Protein AF-A0A523A713-F1 (afdb_monomer_lite)

Radius of gyration: 59.2 Å; chains: 1; bounding box: 109×43×165 Å

Structure (mmCIF, N/CA/C/O backbone):
data_AF-A0A523A713-F1
#
_entry.id   AF-A0A523A713-F1
#
loop_
_atom_site.group_PDB
_atom_site.id
_atom_site.type_symbol
_atom_site.label_atom_id
_atom_site.label_alt_id
_atom_site.label_comp_id
_atom_site.label_asym_id
_atom_site.label_entity_id
_atom_site.label_seq_id
_atom_site.pdbx_PDB_ins_code
_atom_site.Cartn_x
_atom_site.Cartn_y
_atom_site.Cartn_z
_atom_site.occupancy
_atom_site.B_iso_or_equiv
_atom_site.auth_seq_id
_atom_site.auth_comp_id
_atom_site.auth_asym_id
_atom_site.auth_atom_id
_atom_site.pdbx_PDB_model_num
ATOM 1 N N . MET A 1 1 ? 49.267 19.755 -72.902 1.00 45.25 1 MET A N 1
ATOM 2 C CA . MET A 1 1 ? 48.016 19.876 -73.678 1.00 45.25 1 MET A CA 1
ATOM 3 C C . MET A 1 1 ? 47.041 18.887 -73.071 1.00 45.25 1 MET A C 1
ATOM 5 O O . MET A 1 1 ? 47.394 17.721 -72.986 1.00 45.25 1 MET A O 1
ATOM 9 N N . ILE A 1 2 ? 45.912 19.351 -72.535 1.00 61.41 2 ILE A N 1
ATOM 10 C CA . ILE A 1 2 ? 44.876 18.468 -71.984 1.00 61.41 2 ILE A CA 1
ATOM 11 C C . ILE A 1 2 ? 43.998 18.078 -73.170 1.00 61.41 2 ILE A C 1
ATOM 13 O O . ILE A 1 2 ? 43.181 18.881 -73.615 1.00 61.41 2 ILE A O 1
ATOM 17 N N . THR A 1 3 ? 44.231 16.900 -73.739 1.00 65.25 3 THR A N 1
ATOM 18 C CA . THR A 1 3 ? 43.304 16.307 -74.702 1.00 65.25 3 THR A CA 1
ATOM 19 C C . THR A 1 3 ? 42.216 15.599 -73.910 1.00 65.25 3 THR A C 1
ATOM 21 O O . THR A 1 3 ? 42.480 14.758 -73.051 1.00 65.25 3 THR A O 1
ATOM 24 N N . ILE A 1 4 ? 40.975 16.023 -74.127 1.00 67.94 4 ILE A N 1
ATOM 25 C CA . ILE A 1 4 ? 39.804 15.360 -73.564 1.00 67.94 4 ILE A CA 1
ATOM 26 C C . ILE A 1 4 ? 39.557 14.143 -74.451 1.00 67.94 4 ILE A C 1
ATOM 28 O O . ILE A 1 4 ? 38.904 14.238 -75.486 1.00 67.94 4 ILE A O 1
ATOM 32 N N . ASP A 1 5 ? 40.151 13.022 -74.058 1.00 76.81 5 ASP A N 1
ATOM 33 C CA . ASP A 1 5 ? 40.032 11.748 -74.758 1.00 76.81 5 ASP A CA 1
ATOM 34 C C . ASP A 1 5 ? 38.950 10.862 -74.116 1.00 76.81 5 ASP A C 1
ATOM 36 O O . ASP A 1 5 ? 38.584 11.019 -72.947 1.00 76.81 5 ASP A O 1
ATOM 40 N N . MET A 1 6 ? 38.450 9.879 -74.873 1.00 79.88 6 MET A N 1
ATOM 41 C CA . MET A 1 6 ? 37.439 8.894 -74.438 1.00 79.88 6 MET A CA 1
ATOM 42 C C . MET A 1 6 ? 37.813 8.180 -73.120 1.00 79.88 6 MET A C 1
ATOM 44 O O . MET A 1 6 ? 36.951 7.779 -72.338 1.00 79.88 6 MET A O 1
ATOM 48 N N . THR A 1 7 ? 39.110 8.061 -72.838 1.00 83.88 7 THR A N 1
ATOM 49 C CA . THR A 1 7 ? 39.669 7.512 -71.595 1.00 83.88 7 THR A CA 1
ATOM 50 C C . THR A 1 7 ? 39.327 8.342 -70.356 1.00 83.88 7 THR A C 1
ATOM 52 O O . THR A 1 7 ? 39.137 7.767 -69.282 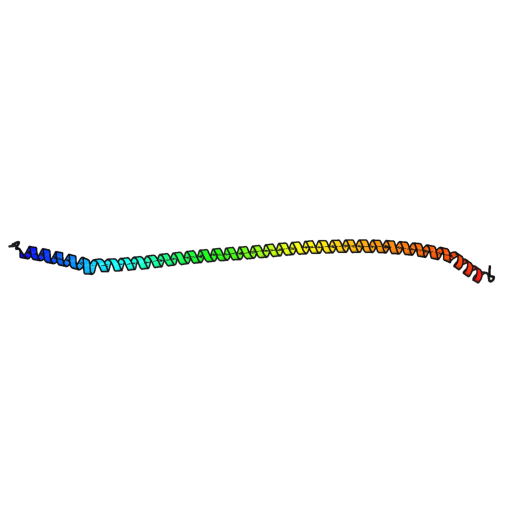1.00 83.88 7 THR A O 1
ATOM 55 N N . MET A 1 8 ? 39.193 9.666 -70.486 1.00 86.06 8 MET A N 1
ATOM 56 C CA . MET A 1 8 ? 38.772 10.541 -69.391 1.00 86.06 8 MET A CA 1
ATOM 57 C C . MET A 1 8 ? 37.295 10.309 -69.047 1.00 86.06 8 MET A C 1
ATOM 59 O O . MET A 1 8 ? 36.943 10.201 -67.872 1.00 86.06 8 MET A O 1
ATOM 63 N N . LEU A 1 9 ? 36.443 10.145 -70.066 1.00 87.06 9 LEU A N 1
ATOM 64 C CA . LEU A 1 9 ? 35.029 9.811 -69.881 1.00 87.06 9 LEU A CA 1
ATOM 65 C C . LEU A 1 9 ? 34.869 8.449 -69.181 1.00 87.06 9 LEU A C 1
ATOM 67 O O . LEU A 1 9 ? 34.089 8.321 -68.239 1.00 87.06 9 LEU A O 1
ATOM 71 N N . LEU A 1 10 ? 35.665 7.451 -69.584 1.00 89.38 10 LEU A N 1
ATOM 72 C CA . LEU A 1 10 ? 35.706 6.136 -68.934 1.00 89.38 10 LEU A CA 1
ATOM 73 C C . LEU A 1 10 ? 36.163 6.212 -67.469 1.00 89.38 10 LEU A C 1
ATOM 75 O O . LEU A 1 10 ? 35.589 5.525 -66.626 1.00 89.38 10 LEU A O 1
ATOM 79 N N . HIS A 1 11 ? 37.140 7.062 -67.139 1.00 90.25 11 HIS A N 1
ATOM 80 C CA . HIS A 1 11 ? 37.553 7.294 -65.748 1.00 90.25 11 HIS A CA 1
ATOM 81 C C . HIS A 1 11 ? 36.436 7.915 -64.902 1.00 90.25 11 HIS A C 1
ATOM 83 O O . HIS A 1 11 ? 36.207 7.478 -63.776 1.00 90.25 11 HIS A O 1
ATOM 89 N N . ILE A 1 12 ? 35.707 8.896 -65.444 1.00 92.44 12 ILE A N 1
ATOM 90 C CA . ILE A 1 12 ? 34.569 9.521 -64.753 1.00 92.44 12 ILE A CA 1
ATOM 91 C C . ILE A 1 12 ? 33.483 8.480 -64.466 1.00 92.44 12 ILE A C 1
ATOM 93 O O . ILE A 1 12 ? 32.990 8.402 -63.341 1.00 92.44 12 ILE A O 1
ATOM 97 N N . ILE A 1 13 ? 33.150 7.644 -65.454 1.00 94.81 13 ILE A N 1
ATOM 98 C CA . ILE A 1 13 ? 32.179 6.556 -65.285 1.00 94.81 13 ILE A CA 1
ATOM 99 C C . ILE A 1 13 ? 32.672 5.550 -64.238 1.00 94.81 13 ILE A C 1
ATOM 101 O O . ILE A 1 13 ? 31.885 5.128 -63.396 1.00 94.81 13 ILE A O 1
ATOM 105 N N . ASN A 1 14 ? 33.960 5.194 -64.241 1.00 93.62 14 ASN A N 1
ATOM 106 C CA . ASN A 1 14 ? 34.537 4.276 -63.259 1.00 93.62 14 ASN A CA 1
ATOM 107 C C . ASN A 1 14 ? 34.425 4.819 -61.824 1.00 93.62 14 ASN A C 1
ATOM 109 O O . ASN A 1 14 ? 33.967 4.100 -60.939 1.00 93.62 14 A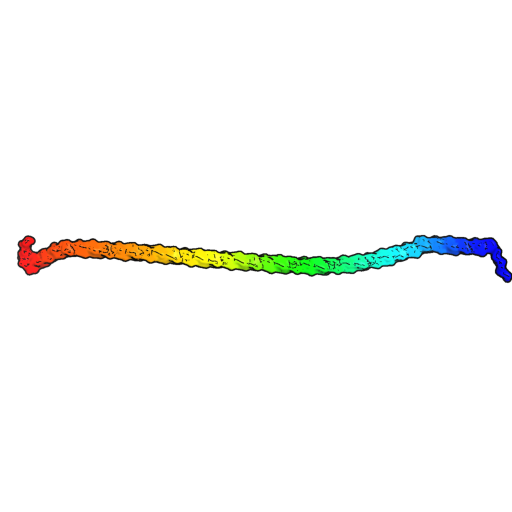SN A O 1
ATOM 113 N N . ILE A 1 15 ? 34.758 6.096 -61.606 1.00 94.50 15 ILE A N 1
ATOM 114 C CA . ILE A 1 15 ? 34.643 6.747 -60.292 1.00 94.50 15 ILE A CA 1
ATOM 115 C C . ILE A 1 15 ? 33.179 6.837 -59.852 1.00 94.50 15 ILE A C 1
ATOM 117 O O . ILE A 1 15 ? 32.877 6.553 -58.695 1.00 94.50 15 ILE A O 1
ATOM 121 N N . LEU A 1 16 ? 32.260 7.188 -60.758 1.00 95.50 16 LEU A N 1
ATOM 122 C CA . LEU A 1 16 ? 30.824 7.209 -60.460 1.00 95.50 16 LEU A CA 1
ATOM 123 C C . LEU A 1 16 ? 30.306 5.821 -60.079 1.00 95.50 16 LEU A C 1
ATOM 125 O O . LEU A 1 16 ? 29.595 5.678 -59.087 1.00 95.50 16 LEU A O 1
ATOM 129 N N . LEU A 1 17 ? 30.692 4.793 -60.833 1.00 95.75 17 LEU A N 1
ATOM 130 C CA . LEU A 1 17 ? 30.308 3.412 -60.568 1.00 95.75 17 LEU A CA 1
ATOM 131 C C . LEU A 1 17 ? 30.869 2.939 -59.220 1.00 95.75 17 LEU A C 1
ATOM 133 O O . LEU A 1 17 ? 30.131 2.369 -58.418 1.00 95.75 17 LEU A O 1
ATOM 137 N N . LEU A 1 18 ? 32.134 3.249 -5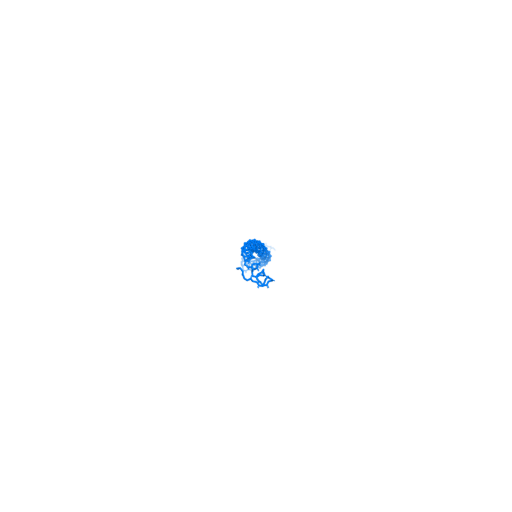8.919 1.00 94.31 18 LEU A N 1
ATOM 138 C CA . LEU A 1 18 ? 32.749 2.951 -57.627 1.00 94.31 18 LEU A CA 1
ATOM 139 C C . LEU A 1 18 ? 32.048 3.690 -56.478 1.00 94.31 18 LEU A C 1
ATOM 141 O O . LEU A 1 18 ? 31.781 3.084 -55.442 1.00 94.31 18 LEU A O 1
ATOM 145 N N . ALA A 1 19 ? 31.696 4.965 -56.662 1.00 93.81 19 ALA A N 1
ATOM 146 C CA . ALA A 1 19 ? 30.970 5.753 -55.669 1.00 93.81 19 ALA A CA 1
ATOM 147 C C . ALA A 1 19 ? 29.579 5.167 -55.380 1.00 93.81 19 ALA A C 1
ATOM 149 O O . ALA A 1 19 ? 29.176 5.080 -54.220 1.00 93.81 19 ALA A O 1
ATOM 150 N N . VAL A 1 20 ? 28.863 4.707 -56.412 1.00 94.88 20 VAL A N 1
ATOM 151 C CA . VAL A 1 20 ? 27.561 4.039 -56.256 1.00 94.88 20 VAL A CA 1
ATOM 152 C C . VAL A 1 20 ? 27.709 2.719 -55.502 1.00 94.88 20 VAL A C 1
ATOM 154 O O . VAL A 1 20 ? 26.965 2.480 -54.549 1.00 94.88 20 VAL A O 1
ATOM 157 N N . ILE A 1 21 ? 28.688 1.886 -55.871 1.00 94.62 21 ILE A N 1
ATOM 158 C CA . ILE A 1 21 ? 28.958 0.623 -55.170 1.00 94.62 21 ILE A CA 1
ATOM 159 C C . ILE A 1 21 ? 29.292 0.894 -53.703 1.00 94.62 21 ILE A C 1
ATOM 161 O O . ILE A 1 21 ? 28.709 0.274 -52.815 1.00 94.62 21 ILE A O 1
ATOM 165 N N . LEU A 1 22 ? 30.180 1.850 -53.426 1.00 92.38 22 LEU A N 1
ATOM 166 C CA . LEU A 1 22 ? 30.598 2.175 -52.066 1.00 92.38 22 LEU A CA 1
ATOM 167 C C . LEU A 1 22 ? 29.441 2.739 -51.228 1.00 92.38 22 LEU A C 1
ATOM 169 O O . LEU A 1 22 ? 29.320 2.416 -50.046 1.00 92.38 22 LEU A O 1
ATOM 173 N N . ASN A 1 23 ? 28.555 3.534 -51.834 1.00 93.06 23 ASN A N 1
ATOM 174 C CA . ASN A 1 23 ? 27.354 4.042 -51.173 1.00 93.06 23 ASN A CA 1
ATOM 175 C C . ASN A 1 23 ? 26.424 2.904 -50.714 1.00 93.06 23 ASN A C 1
ATOM 177 O O . ASN A 1 23 ? 25.921 2.915 -49.588 1.00 93.06 23 ASN A O 1
ATOM 181 N N . ILE A 1 24 ? 26.231 1.898 -51.571 1.00 92.56 24 ILE A N 1
ATOM 182 C CA . ILE A 1 24 ? 25.368 0.746 -51.284 1.00 92.56 24 ILE A CA 1
ATOM 183 C C . ILE A 1 24 ? 26.026 -0.202 -50.271 1.00 92.56 24 ILE A C 1
ATOM 185 O O . ILE A 1 24 ? 25.355 -0.657 -49.347 1.00 92.56 24 ILE A O 1
ATOM 189 N N . VAL A 1 25 ? 27.322 -0.487 -50.427 1.00 93.19 25 VAL A N 1
ATOM 190 C CA . VAL A 1 25 ? 28.036 -1.509 -49.641 1.00 93.19 25 VAL A CA 1
ATOM 191 C C . VAL A 1 25 ? 28.522 -0.991 -48.287 1.00 93.19 25 VAL A C 1
ATOM 193 O O . VAL A 1 25 ? 28.563 -1.765 -47.336 1.00 93.19 25 VAL A O 1
ATOM 196 N N . LEU A 1 26 ? 28.887 0.290 -48.167 1.00 91.44 26 LEU A N 1
ATOM 197 C CA . LEU A 1 26 ? 29.490 0.839 -46.945 1.00 91.44 26 LEU A CA 1
ATOM 198 C C . LEU A 1 26 ? 28.626 1.913 -46.284 1.00 91.44 26 LEU A C 1
ATOM 200 O O . LEU A 1 26 ? 28.264 1.776 -45.118 1.00 91.44 26 LEU A O 1
ATOM 204 N N . TYR A 1 27 ? 28.283 2.980 -47.009 1.00 92.31 27 TYR A N 1
ATOM 205 C CA . TYR A 1 27 ? 27.665 4.153 -46.379 1.00 92.31 27 TYR A CA 1
ATOM 206 C C . TYR A 1 27 ? 26.273 3.849 -45.824 1.00 92.31 27 TYR A C 1
ATOM 208 O O . TYR A 1 27 ? 26.002 4.143 -44.660 1.00 92.31 27 TYR A O 1
ATOM 216 N N . ARG A 1 28 ? 25.408 3.204 -46.617 1.00 91.69 28 ARG A N 1
ATOM 217 C CA . ARG A 1 28 ? 24.071 2.797 -46.162 1.00 91.69 28 ARG A CA 1
ATOM 218 C C . ARG A 1 28 ? 24.088 1.871 -44.938 1.00 91.69 28 ARG A C 1
ATOM 220 O O . ARG A 1 28 ? 23.419 2.207 -43.962 1.00 91.69 28 ARG A O 1
ATOM 227 N N . PRO A 1 29 ? 24.810 0.733 -44.931 1.00 92.06 29 PRO A N 1
ATOM 228 C CA . PRO A 1 29 ? 24.782 -0.159 -43.775 1.00 92.06 29 PRO A CA 1
ATOM 229 C C . PRO A 1 29 ? 25.402 0.470 -42.525 1.00 92.06 29 PRO A C 1
ATOM 231 O O . PRO A 1 29 ? 24.881 0.256 -41.434 1.00 92.06 29 PRO A O 1
ATOM 234 N N . ILE A 1 30 ? 26.455 1.285 -42.658 1.00 92.81 30 ILE A N 1
ATOM 235 C CA . ILE A 1 30 ? 27.064 1.966 -41.506 1.00 92.81 30 ILE A CA 1
ATOM 236 C C . ILE A 1 30 ? 26.080 2.954 -40.872 1.00 92.81 30 ILE A C 1
ATOM 238 O O . ILE A 1 30 ? 25.917 2.945 -39.651 1.00 92.81 30 ILE A O 1
ATOM 242 N N . LEU A 1 31 ? 25.396 3.770 -41.680 1.00 91.81 31 LEU A N 1
ATOM 243 C CA . LEU A 1 31 ? 24.389 4.709 -41.179 1.00 91.81 31 LEU A CA 1
ATOM 244 C C . LEU A 1 31 ? 23.232 3.976 -40.494 1.00 91.81 31 LEU A C 1
ATOM 246 O O . LEU A 1 31 ? 22.886 4.317 -39.368 1.00 91.81 31 LEU A O 1
ATOM 250 N N . ASN A 1 32 ? 22.729 2.898 -41.101 1.00 93.69 32 ASN A N 1
ATOM 251 C CA . ASN A 1 32 ? 21.671 2.086 -40.501 1.00 93.69 32 ASN A CA 1
ATOM 252 C C . ASN A 1 32 ? 22.079 1.511 -39.133 1.00 93.69 32 ASN A C 1
ATOM 254 O O . ASN A 1 32 ? 21.279 1.515 -38.203 1.00 93.69 32 ASN A O 1
ATOM 258 N N . ILE A 1 33 ? 23.320 1.036 -38.976 1.00 92.25 33 ILE A N 1
ATOM 259 C CA . ILE A 1 33 ? 23.814 0.516 -37.689 1.00 92.25 33 ILE A CA 1
ATOM 260 C C . ILE A 1 33 ? 23.924 1.637 -36.648 1.00 92.25 33 ILE A C 1
ATOM 262 O O . ILE A 1 33 ? 23.632 1.419 -35.469 1.00 92.25 33 ILE A O 1
ATOM 266 N N . LEU A 1 34 ? 24.352 2.835 -37.054 1.00 91.62 34 LEU A N 1
ATOM 267 C CA . LEU A 1 34 ? 24.415 3.992 -36.162 1.00 91.62 34 LEU A CA 1
ATOM 268 C C . LEU A 1 34 ? 23.019 4.418 -35.697 1.00 91.62 34 LEU A C 1
ATOM 270 O O . LEU A 1 34 ? 22.840 4.678 -34.506 1.00 91.62 34 LEU A O 1
ATOM 274 N N . ASP A 1 35 ? 22.037 4.420 -36.596 1.00 94.00 35 ASP A N 1
ATOM 275 C CA . ASP A 1 35 ? 20.649 4.742 -36.266 1.00 94.00 35 ASP A CA 1
ATOM 276 C C . ASP A 1 35 ? 20.028 3.677 -35.358 1.00 94.00 35 ASP A C 1
ATOM 278 O O . ASP A 1 35 ? 19.485 4.022 -34.311 1.00 94.00 35 ASP A O 1
ATOM 282 N N . GLN A 1 36 ? 20.230 2.388 -35.649 1.00 93.69 36 GLN A N 1
ATOM 283 C CA . GLN A 1 36 ? 19.800 1.294 -34.767 1.00 93.69 36 GLN A CA 1
ATOM 284 C C . GLN A 1 36 ? 20.410 1.404 -33.366 1.00 93.69 36 GLN A C 1
ATOM 286 O O . GLN A 1 36 ? 19.737 1.153 -32.366 1.00 93.69 36 GLN A O 1
ATOM 291 N N . ARG A 1 37 ? 21.689 1.790 -33.257 1.00 92.75 37 ARG A N 1
ATOM 292 C CA . ARG A 1 37 ? 22.334 2.012 -31.953 1.00 92.75 37 ARG A CA 1
ATOM 293 C C . ARG A 1 37 ? 21.708 3.188 -31.210 1.00 92.75 37 ARG A C 1
ATOM 295 O O . ARG A 1 37 ? 21.456 3.068 -30.013 1.00 92.75 37 ARG A O 1
ATOM 302 N N . ARG A 1 38 ? 21.450 4.303 -31.897 1.00 92.44 38 ARG A N 1
ATOM 303 C CA . ARG A 1 38 ? 20.793 5.481 -31.310 1.00 92.44 38 ARG A CA 1
ATOM 304 C C . ARG A 1 38 ? 19.380 5.153 -30.840 1.00 92.44 38 ARG A C 1
ATOM 306 O O . ARG A 1 38 ? 19.029 5.486 -29.712 1.00 92.44 38 ARG A O 1
ATOM 313 N N . GLU A 1 39 ? 18.607 4.455 -31.664 1.00 95.06 39 GLU A N 1
ATOM 314 C CA . GLU A 1 39 ? 17.250 4.022 -31.342 1.00 95.06 39 GLU A CA 1
ATOM 315 C C . GLU A 1 39 ? 17.238 3.059 -30.155 1.00 95.06 39 GLU A C 1
ATOM 317 O O . GLU A 1 39 ? 16.470 3.250 -29.214 1.00 95.06 39 GLU A O 1
ATOM 322 N N . LYS A 1 40 ? 18.147 2.077 -30.126 1.00 92.69 40 LYS A N 1
ATOM 323 C CA . LYS A 1 40 ? 18.273 1.151 -28.997 1.00 92.69 40 LYS A CA 1
ATOM 324 C C . LYS A 1 40 ? 18.593 1.886 -27.695 1.00 92.69 40 LYS A C 1
ATOM 326 O O . LYS A 1 40 ? 17.968 1.634 -26.677 1.00 92.69 40 LYS A O 1
ATOM 331 N N . ILE A 1 41 ? 19.524 2.837 -27.710 1.00 92.75 41 ILE A N 1
ATOM 332 C CA . ILE A 1 41 ? 19.842 3.624 -26.507 1.00 92.75 41 ILE A CA 1
ATOM 333 C C . ILE A 1 41 ? 18.647 4.491 -26.085 1.00 92.75 41 ILE A C 1
ATOM 335 O O . ILE A 1 41 ? 18.315 4.553 -24.904 1.00 92.75 41 ILE A O 1
ATOM 339 N N . SER A 1 42 ? 17.974 5.138 -27.039 1.00 94.19 42 SER A N 1
ATOM 340 C CA . SER A 1 42 ? 16.806 5.973 -26.752 1.00 94.19 42 SER A CA 1
ATOM 341 C C . SER A 1 42 ? 15.638 5.167 -26.180 1.00 94.19 42 SER A C 1
ATOM 343 O O . SER A 1 42 ? 15.000 5.627 -25.233 1.00 94.19 42 SER A O 1
ATOM 345 N N . THR A 1 43 ? 15.374 3.978 -26.723 1.00 94.88 43 THR A N 1
ATOM 346 C CA . THR A 1 43 ? 14.334 3.069 -26.226 1.00 94.88 43 THR A CA 1
ATOM 347 C C . THR A 1 43 ? 14.668 2.557 -24.834 1.00 94.88 43 THR A C 1
ATOM 349 O O . THR A 1 43 ? 13.831 2.697 -23.953 1.00 94.88 43 THR A O 1
ATOM 352 N N . LEU A 1 44 ? 15.904 2.109 -24.579 1.00 92.19 44 LEU A N 1
ATOM 353 C CA . LEU A 1 44 ? 16.332 1.725 -23.229 1.00 92.19 44 LEU A CA 1
ATOM 354 C C . LEU A 1 44 ? 16.145 2.860 -22.212 1.00 92.19 44 LEU A C 1
ATOM 356 O O . LEU A 1 44 ? 15.635 2.620 -21.122 1.00 92.19 44 LEU A O 1
ATOM 360 N N . ASN A 1 45 ? 16.516 4.095 -22.558 1.00 93.00 45 ASN A N 1
ATOM 361 C CA . ASN A 1 45 ? 16.329 5.238 -21.660 1.00 93.00 45 ASN A CA 1
ATOM 362 C C . ASN A 1 45 ? 14.844 5.516 -21.382 1.00 93.00 45 ASN A C 1
ATOM 364 O O . ASN A 1 45 ? 14.467 5.742 -20.233 1.00 93.00 45 ASN A O 1
ATOM 368 N N . ARG A 1 46 ? 13.996 5.462 -22.416 1.00 94.75 46 ARG A N 1
ATOM 369 C CA . ARG A 1 46 ? 12.544 5.644 -22.275 1.00 94.75 46 ARG A CA 1
ATOM 370 C C . ARG A 1 46 ? 11.915 4.523 -21.444 1.00 94.75 46 ARG A C 1
ATOM 372 O O . ARG A 1 46 ? 11.049 4.795 -20.614 1.00 94.75 46 ARG A O 1
ATOM 379 N N . ASP A 1 47 ? 12.369 3.289 -21.625 1.00 94.00 47 ASP A N 1
ATOM 380 C CA . ASP A 1 47 ? 11.914 2.145 -20.842 1.00 94.00 47 ASP A CA 1
ATOM 381 C C . ASP A 1 47 ? 12.296 2.318 -19.372 1.00 94.00 47 ASP A C 1
ATOM 383 O O . ASP A 1 47 ? 11.433 2.160 -18.511 1.00 94.00 47 ASP A O 1
ATOM 387 N N . ILE A 1 48 ? 13.537 2.723 -19.073 1.00 93.38 48 ILE A N 1
ATOM 388 C CA . ILE A 1 48 ? 13.991 3.020 -17.704 1.00 93.38 48 ILE A CA 1
ATOM 389 C C . ILE A 1 48 ? 13.096 4.082 -17.059 1.00 93.38 48 ILE A C 1
ATOM 391 O O . ILE A 1 48 ? 12.562 3.836 -15.979 1.00 93.38 48 ILE A O 1
ATOM 395 N N . GLU A 1 49 ? 12.867 5.212 -17.731 1.00 94.50 49 GLU A N 1
ATOM 396 C CA . GLU A 1 49 ? 11.995 6.282 -17.227 1.00 94.50 49 GLU A CA 1
ATOM 397 C C . GLU A 1 49 ? 10.567 5.771 -16.968 1.00 94.50 49 GLU A C 1
ATOM 399 O O . GLU A 1 49 ? 9.964 6.051 -15.928 1.00 94.50 49 GLU A O 1
ATOM 404 N N . SER A 1 50 ? 10.034 4.947 -17.875 1.00 95.06 50 SER A N 1
ATOM 405 C CA . SER A 1 50 ? 8.716 4.335 -17.705 1.00 95.06 50 SER A CA 1
ATOM 406 C C . SER A 1 50 ? 8.672 3.369 -16.517 1.00 95.06 50 SER A C 1
ATOM 408 O O . SER A 1 50 ? 7.696 3.362 -15.765 1.00 95.06 50 SER A O 1
ATOM 410 N N . PHE A 1 51 ? 9.728 2.580 -16.299 1.00 93.50 51 PHE A N 1
ATOM 411 C CA . PHE A 1 51 ? 9.829 1.662 -15.171 1.00 93.50 51 PHE A CA 1
ATOM 412 C C . PHE A 1 51 ? 9.940 2.412 -13.850 1.00 93.50 51 PHE A C 1
ATOM 414 O O . PHE A 1 51 ? 9.306 1.998 -12.881 1.00 93.50 51 PHE A O 1
ATOM 421 N N . GLU A 1 52 ? 10.683 3.517 -13.804 1.00 93.38 52 GLU A N 1
ATOM 422 C CA . GLU A 1 52 ? 10.764 4.376 -12.621 1.00 93.38 52 GLU A CA 1
ATOM 423 C C . GLU A 1 52 ? 9.404 4.986 -12.288 1.00 93.38 52 GLU A C 1
ATOM 425 O O . GLU A 1 52 ? 8.929 4.863 -11.158 1.00 93.38 52 GLU A O 1
ATOM 430 N N . LYS A 1 53 ? 8.720 5.550 -13.290 1.00 95.00 53 LYS A N 1
ATOM 431 C CA . LYS A 1 53 ? 7.382 6.123 -13.117 1.00 95.00 53 LYS A CA 1
ATOM 432 C C . LYS A 1 53 ? 6.366 5.074 -12.667 1.00 95.00 53 LYS A C 1
ATOM 434 O O . LYS A 1 53 ? 5.588 5.318 -11.748 1.00 95.00 53 LYS A O 1
ATOM 439 N N . ASN A 1 54 ? 6.393 3.890 -13.274 1.00 93.69 54 ASN A N 1
ATOM 440 C CA . ASN A 1 54 ? 5.519 2.779 -12.901 1.00 93.69 54 ASN A CA 1
ATOM 441 C C . ASN A 1 54 ? 5.835 2.240 -11.501 1.00 93.69 54 ASN A C 1
ATOM 443 O O . ASN A 1 54 ? 4.926 1.811 -10.795 1.00 93.69 54 ASN A O 1
ATOM 447 N N . ARG A 1 55 ? 7.109 2.233 -11.094 1.00 91.62 55 ARG A N 1
ATOM 448 C CA . ARG A 1 55 ? 7.523 1.853 -9.739 1.00 91.62 55 ARG A CA 1
ATOM 449 C C . ARG A 1 55 ? 6.949 2.834 -8.724 1.00 91.62 55 ARG A C 1
ATOM 451 O O . ARG A 1 55 ? 6.316 2.385 -7.775 1.00 91.62 55 ARG A O 1
ATOM 458 N N . GLN A 1 56 ? 7.115 4.135 -8.958 1.00 93.75 56 GLN A N 1
ATOM 459 C CA . GLN A 1 56 ? 6.591 5.166 -8.065 1.00 93.75 56 GLN A CA 1
ATOM 460 C C . GLN A 1 56 ? 5.064 5.092 -7.966 1.00 93.75 56 GLN A C 1
ATOM 462 O O . GLN A 1 56 ? 4.532 4.981 -6.870 1.00 93.75 56 GLN A O 1
ATOM 467 N N . ALA A 1 57 ? 4.366 5.013 -9.102 1.00 94.75 57 ALA A N 1
ATOM 468 C CA . ALA A 1 57 ? 2.909 4.906 -9.119 1.00 94.75 57 ALA A CA 1
ATOM 469 C C . ALA A 1 57 ? 2.392 3.671 -8.359 1.00 94.75 57 ALA A C 1
ATOM 471 O O . ALA A 1 57 ? 1.398 3.758 -7.642 1.00 94.75 57 ALA A O 1
ATOM 472 N N . ARG A 1 58 ? 3.071 2.519 -8.478 1.00 91.44 58 ARG A N 1
ATOM 473 C CA . ARG A 1 58 ? 2.706 1.310 -7.722 1.00 91.44 58 ARG A CA 1
ATOM 474 C C . ARG A 1 58 ? 2.971 1.444 -6.226 1.00 91.44 58 ARG A C 1
ATOM 476 O O . ARG A 1 58 ? 2.196 0.895 -5.447 1.00 91.44 58 ARG A O 1
ATOM 483 N N . LEU A 1 59 ? 4.052 2.116 -5.829 1.00 93.94 59 LEU A N 1
ATOM 484 C CA . LEU A 1 59 ? 4.333 2.389 -4.419 1.00 93.94 59 LEU A CA 1
ATOM 485 C C . LEU A 1 59 ? 3.261 3.304 -3.829 1.00 93.94 59 LEU A C 1
ATOM 487 O O . LEU A 1 59 ? 2.676 2.949 -2.811 1.00 93.94 59 LEU A O 1
ATOM 491 N N . ASP A 1 60 ? 2.929 4.392 -4.520 1.00 95.06 60 ASP A N 1
ATOM 492 C CA . ASP A 1 60 ? 1.888 5.326 -4.091 1.00 95.06 60 ASP A CA 1
ATOM 493 C C . ASP A 1 60 ? 0.524 4.613 -3.986 1.00 95.06 60 ASP A C 1
ATOM 495 O O . ASP A 1 60 ? -0.184 4.737 -2.986 1.00 95.06 60 ASP A O 1
ATOM 499 N N . GLU A 1 61 ? 0.160 3.790 -4.979 1.00 94.50 61 GLU A N 1
ATOM 500 C CA . GLU A 1 61 ? -1.078 2.999 -4.952 1.00 94.50 61 GLU A CA 1
ATOM 501 C C . GLU A 1 61 ? -1.090 1.987 -3.795 1.00 94.50 61 GLU A C 1
ATOM 503 O O . GLU A 1 61 ? -2.117 1.797 -3.134 1.00 94.50 61 GLU A O 1
ATOM 508 N N . PHE A 1 62 ? 0.043 1.334 -3.528 1.00 93.75 62 PHE A N 1
ATOM 509 C CA . PHE A 1 62 ? 0.179 0.396 -2.419 1.00 93.75 62 PHE A CA 1
ATOM 510 C C . PHE A 1 62 ? 0.042 1.097 -1.065 1.00 93.75 62 PHE A C 1
ATOM 512 O O . PHE A 1 62 ? -0.706 0.623 -0.207 1.00 93.75 62 PHE A O 1
ATOM 519 N N . GLU A 1 63 ? 0.702 2.240 -0.879 1.00 94.25 63 GLU A N 1
ATOM 520 C CA . GLU A 1 63 ? 0.590 3.047 0.335 1.00 94.25 63 GLU A CA 1
ATOM 521 C C . GLU A 1 63 ? -0.843 3.535 0.551 1.00 94.25 63 GLU A C 1
ATOM 523 O O . GLU A 1 63 ? -1.378 3.391 1.654 1.00 94.25 63 GLU A O 1
ATOM 528 N N . HIS A 1 64 ? -1.509 4.017 -0.501 1.00 95.00 64 HIS A N 1
ATOM 529 C CA . HIS A 1 64 ? -2.914 4.412 -0.437 1.00 95.00 64 HIS A CA 1
ATOM 530 C C . HIS A 1 64 ? -3.827 3.249 -0.042 1.00 95.00 64 HIS A C 1
ATOM 532 O O . HIS A 1 64 ? -4.668 3.406 0.846 1.00 95.00 64 HIS A O 1
ATOM 538 N N . LYS A 1 65 ? -3.655 2.067 -0.648 1.00 93.94 65 LYS A N 1
ATOM 539 C CA . LYS A 1 65 ? -4.434 0.869 -0.289 1.00 93.94 65 LYS A CA 1
ATOM 540 C C . LYS A 1 65 ? -4.170 0.432 1.148 1.00 93.94 65 LYS A C 1
ATOM 542 O O . LYS A 1 65 ? -5.111 0.084 1.859 1.00 93.94 65 LYS A O 1
ATOM 547 N N . LEU A 1 66 ? -2.919 0.486 1.598 1.00 95.19 66 LEU A N 1
ATOM 548 C CA . LEU A 1 66 ? -2.548 0.136 2.965 1.00 95.19 66 LEU A CA 1
ATOM 549 C C . LEU A 1 66 ? -3.160 1.108 3.981 1.00 95.19 66 LEU A C 1
ATOM 551 O O . LEU A 1 66 ? -3.690 0.676 5.005 1.00 95.19 66 LEU A O 1
ATOM 555 N N . GLN A 1 67 ? -3.120 2.413 3.704 1.00 95.12 67 GLN A N 1
ATOM 556 C CA . GLN A 1 67 ? -3.763 3.422 4.546 1.00 95.12 67 GLN A CA 1
ATOM 557 C C . GLN A 1 67 ? -5.286 3.255 4.561 1.00 95.12 67 GLN A C 1
ATOM 559 O O . GLN A 1 67 ? -5.887 3.285 5.634 1.00 95.12 67 GLN A O 1
ATOM 564 N N . ALA A 1 68 ? -5.909 3.012 3.405 1.00 95.31 68 ALA A N 1
ATOM 565 C CA . ALA A 1 68 ? -7.344 2.763 3.311 1.00 95.31 68 ALA A CA 1
ATOM 566 C C . ALA A 1 68 ? -7.762 1.530 4.128 1.00 95.31 68 ALA A C 1
ATOM 568 O O . ALA A 1 68 ? -8.695 1.619 4.924 1.00 95.31 68 ALA A O 1
ATOM 569 N N . ALA A 1 69 ? -7.028 0.420 4.010 1.00 93.56 69 ALA A N 1
ATOM 570 C CA . ALA A 1 69 ? -7.280 -0.795 4.783 1.00 93.56 69 ALA A CA 1
ATOM 571 C C . ALA A 1 69 ? -7.111 -0.566 6.295 1.00 93.56 69 ALA A C 1
ATOM 573 O O . ALA A 1 69 ? -7.940 -1.010 7.087 1.00 93.56 69 ALA A O 1
ATOM 574 N N . ARG A 1 70 ? -6.076 0.178 6.713 1.00 94.06 70 ARG A N 1
ATOM 575 C CA . ARG A 1 70 ? -5.878 0.553 8.125 1.00 94.06 70 ARG A C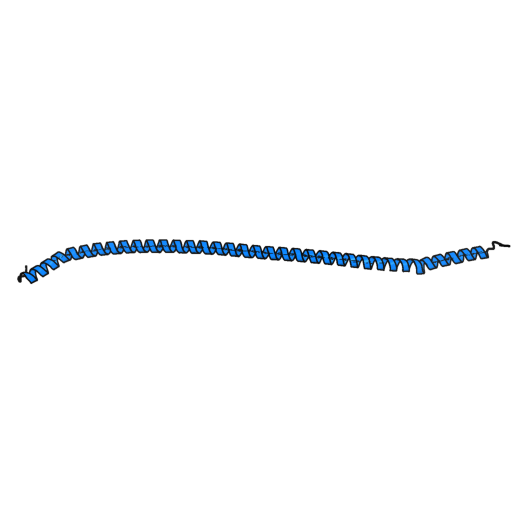A 1
ATOM 576 C C . ARG A 1 70 ? -7.025 1.408 8.658 1.00 94.06 70 ARG A C 1
ATOM 578 O O . ARG A 1 70 ? -7.492 1.166 9.768 1.00 94.06 70 ARG A O 1
ATOM 585 N N . ASN A 1 71 ? -7.488 2.379 7.876 1.00 95.38 71 ASN A N 1
ATOM 586 C CA . ASN A 1 71 ? -8.603 3.240 8.260 1.00 95.38 71 ASN A CA 1
ATOM 587 C C . ASN A 1 71 ? -9.915 2.452 8.348 1.00 95.38 71 ASN A C 1
ATOM 589 O O . ASN A 1 71 ? -10.655 2.627 9.309 1.00 95.38 71 ASN A O 1
ATOM 593 N N . GLN A 1 72 ? -10.179 1.547 7.402 1.00 94.00 72 GLN A N 1
ATOM 594 C CA . GLN A 1 72 ? -11.336 0.649 7.457 1.00 94.00 72 GLN A CA 1
ATOM 595 C C . GLN A 1 72 ? -11.296 -0.239 8.702 1.00 94.00 72 GLN A C 1
ATOM 597 O O . GLN A 1 72 ? -12.256 -0.243 9.466 1.00 94.00 72 GLN A O 1
ATOM 602 N N . ALA A 1 73 ? -10.166 -0.897 8.972 1.00 92.94 73 ALA A N 1
ATOM 603 C CA . ALA A 1 73 ? -10.004 -1.733 10.159 1.00 92.94 73 ALA A CA 1
ATOM 604 C C . ALA A 1 73 ? -10.191 -0.937 11.461 1.00 92.94 73 ALA A C 1
ATOM 606 O O . ALA A 1 73 ? -10.841 -1.407 12.394 1.00 92.94 73 ALA A O 1
ATOM 607 N N . LYS A 1 74 ? -9.656 0.289 11.530 1.00 94.44 74 LYS A N 1
ATOM 608 C CA . LYS A 1 74 ? -9.844 1.175 12.684 1.00 94.44 74 LYS A CA 1
ATOM 609 C C . LYS A 1 74 ? -11.314 1.560 12.862 1.00 94.44 74 LYS A C 1
ATOM 611 O O . LYS A 1 74 ? -11.823 1.465 13.974 1.00 94.44 74 LYS A O 1
ATOM 616 N N . ASN A 1 75 ? -11.997 1.933 11.782 1.00 95.06 75 ASN A N 1
ATOM 617 C CA . ASN A 1 75 ? -13.412 2.295 11.815 1.00 95.06 75 ASN A CA 1
ATOM 618 C C . ASN A 1 75 ? -14.291 1.110 12.238 1.00 95.06 75 ASN A C 1
ATOM 620 O O . ASN A 1 75 ? -15.180 1.275 13.069 1.00 95.06 75 ASN A O 1
ATOM 624 N N . GLU A 1 76 ? -14.029 -0.090 11.714 1.00 93.12 76 GLU A N 1
ATOM 625 C CA . GLU A 1 76 ? -14.733 -1.311 12.117 1.00 93.12 76 GLU A CA 1
ATOM 626 C C . GLU A 1 76 ? -14.489 -1.637 13.590 1.00 93.12 76 GLU A C 1
ATOM 628 O O . GLU A 1 76 ? -15.430 -1.942 14.323 1.00 93.12 76 GLU A O 1
ATOM 633 N N . PHE A 1 77 ? -13.244 -1.515 14.058 1.00 93.81 77 PHE A N 1
ATOM 634 C CA . PHE A 1 77 ? -12.907 -1.743 15.458 1.00 93.81 77 PHE A CA 1
ATOM 635 C C . PHE A 1 77 ? -13.589 -0.732 16.389 1.00 93.81 77 PHE A C 1
ATOM 637 O O . PHE A 1 77 ? -14.139 -1.114 17.423 1.00 93.81 77 PHE A O 1
ATOM 644 N N . GLU A 1 78 ? -13.595 0.552 16.029 1.00 94.25 78 GLU A N 1
ATOM 645 C CA . GLU A 1 78 ? -14.284 1.601 16.785 1.00 94.25 78 GLU A CA 1
ATOM 646 C C . GLU A 1 78 ? -15.804 1.391 16.792 1.00 94.25 78 GLU A C 1
ATOM 648 O O . GLU A 1 78 ? -16.433 1.505 17.849 1.00 94.25 78 GLU A O 1
ATOM 653 N N . ALA A 1 79 ? -16.393 1.001 15.659 1.00 94.44 79 ALA A N 1
ATOM 654 C CA . ALA A 1 79 ? -17.809 0.662 15.563 1.00 94.44 79 ALA A CA 1
ATOM 655 C C . ALA A 1 79 ? -18.163 -0.540 16.450 1.00 94.44 79 ALA A C 1
ATOM 657 O O . ALA A 1 79 ? -19.119 -0.476 17.227 1.00 94.44 79 ALA A O 1
ATOM 658 N N . LEU A 1 80 ? -17.361 -1.609 16.407 1.00 92.62 80 LEU A N 1
ATOM 659 C CA . LEU A 1 80 ? -17.549 -2.793 17.244 1.00 92.62 80 LEU A CA 1
ATOM 660 C C . LEU A 1 80 ? -17.387 -2.454 18.733 1.00 92.62 80 LEU A C 1
ATOM 662 O O . LEU A 1 80 ? -18.164 -2.908 19.576 1.00 92.62 80 LEU A O 1
ATOM 666 N N . ARG A 1 81 ? -16.417 -1.603 19.080 1.00 94.00 81 ARG A N 1
ATOM 667 C CA . ARG A 1 81 ? -16.209 -1.136 20.454 1.00 94.00 81 ARG A CA 1
ATOM 668 C C . ARG A 1 81 ? -17.385 -0.295 20.955 1.00 94.00 81 ARG A C 1
ATOM 670 O O . ARG A 1 81 ? -17.848 -0.495 22.073 1.00 94.00 81 ARG A O 1
ATOM 677 N N . SER A 1 82 ? -17.914 0.601 20.127 1.00 93.44 82 SER A N 1
ATOM 678 C CA . SER A 1 82 ? -19.106 1.391 20.459 1.00 93.44 82 SER A CA 1
ATOM 679 C C . SER A 1 82 ? -20.353 0.506 20.611 1.00 93.44 82 SER A C 1
ATOM 681 O O . SER A 1 82 ? -21.110 0.634 21.579 1.00 93.44 82 SER A O 1
ATOM 683 N N . ALA A 1 83 ? -20.538 -0.465 19.712 1.00 92.12 83 ALA A N 1
ATOM 684 C CA . ALA A 1 83 ? -21.638 -1.426 19.770 1.00 92.12 83 ALA A CA 1
ATOM 685 C C . ALA A 1 83 ? -21.568 -2.314 21.024 1.00 92.12 83 ALA A C 1
ATOM 687 O O . ALA A 1 83 ? -22.572 -2.525 21.704 1.00 92.12 83 ALA A O 1
ATOM 688 N N . THR A 1 84 ? -20.379 -2.801 21.380 1.00 91.06 84 THR A N 1
ATOM 689 C CA . THR A 1 84 ? -20.187 -3.611 22.594 1.00 91.06 84 THR A CA 1
ATOM 690 C C . THR A 1 84 ? -20.398 -2.787 23.862 1.00 91.06 84 THR A C 1
ATOM 692 O O . THR A 1 84 ? -21.052 -3.275 24.783 1.00 91.06 84 THR A O 1
ATOM 695 N N . GLN A 1 85 ? -19.949 -1.527 23.900 1.00 92.44 85 GLN A N 1
ATOM 696 C CA . GLN A 1 85 ? -2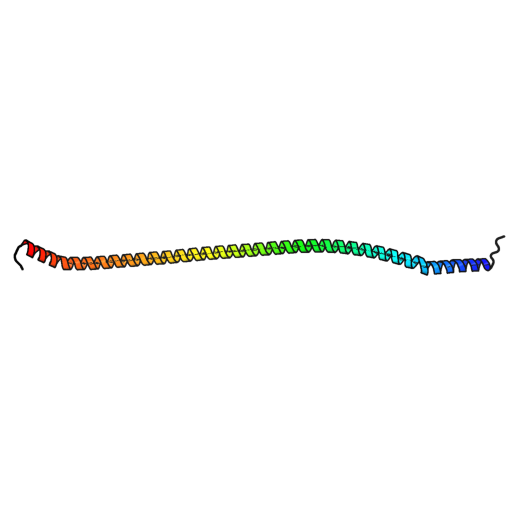0.182 -0.630 25.035 1.00 92.44 85 GLN A CA 1
ATOM 697 C C . GLN A 1 85 ? -21.665 -0.271 25.209 1.00 92.44 85 GLN A C 1
ATOM 699 O O . GLN A 1 85 ? -22.184 -0.236 26.323 1.00 92.44 85 GLN A O 1
ATOM 704 N N . THR A 1 86 ? -22.380 -0.010 24.116 1.00 93.12 86 THR A N 1
ATOM 705 C CA . THR A 1 86 ? -23.822 0.268 24.182 1.00 93.12 86 THR A CA 1
ATOM 706 C C . THR A 1 86 ? -24.615 -0.974 24.579 1.00 93.12 86 THR A C 1
ATOM 708 O O . THR A 1 86 ? -25.525 -0.876 25.403 1.00 93.12 86 THR A O 1
ATOM 711 N N . ALA A 1 87 ? -24.255 -2.153 24.065 1.00 91.50 87 ALA A N 1
ATOM 712 C CA . ALA A 1 87 ? -24.875 -3.416 24.454 1.00 91.50 87 ALA A CA 1
ATOM 713 C C . ALA A 1 87 ? -24.609 -3.771 25.925 1.00 91.50 87 ALA A C 1
ATOM 715 O O . ALA A 1 87 ? -25.531 -4.200 26.621 1.00 91.50 87 ALA A O 1
ATOM 716 N N . SER A 1 88 ? -23.384 -3.570 26.422 1.00 88.75 88 SER A N 1
ATOM 717 C CA . SER A 1 88 ? -23.040 -3.822 27.826 1.00 88.75 88 SER A CA 1
ATOM 718 C C . SER A 1 88 ? -23.781 -2.869 28.760 1.00 88.75 88 SER A C 1
ATOM 720 O O . SER A 1 88 ? -24.390 -3.325 29.726 1.00 88.75 88 SER A O 1
ATOM 722 N N . ASN A 1 89 ? -23.840 -1.576 28.426 1.00 92.50 89 ASN A N 1
ATOM 723 C CA . ASN A 1 89 ? -24.604 -0.588 29.185 1.00 92.50 89 ASN A CA 1
ATOM 724 C C . ASN A 1 89 ? -26.103 -0.931 29.211 1.00 92.50 89 ASN A C 1
ATOM 726 O O . ASN A 1 89 ? -26.724 -0.860 30.270 1.00 92.50 89 ASN A O 1
ATOM 730 N N . LYS A 1 90 ? -26.683 -1.356 28.078 1.00 93.31 90 LYS A N 1
ATOM 731 C CA . LYS A 1 90 ? -28.083 -1.811 28.015 1.00 93.31 90 LYS A CA 1
ATOM 732 C C . LYS A 1 90 ? -28.325 -3.052 28.873 1.00 93.31 90 LYS A C 1
ATOM 734 O O . LYS A 1 90 ? -29.305 -3.084 29.610 1.00 93.31 90 LYS A O 1
ATOM 739 N N . ARG A 1 91 ? -27.437 -4.052 28.816 1.00 91.75 91 ARG A N 1
ATOM 740 C CA . ARG A 1 91 ? -27.535 -5.262 29.653 1.00 91.75 91 ARG A CA 1
ATOM 741 C C . ARG A 1 91 ? -27.431 -4.936 31.140 1.00 91.75 91 ARG A C 1
ATOM 743 O O . ARG A 1 91 ? -28.237 -5.433 31.916 1.00 91.75 91 ARG A O 1
ATOM 750 N N . LEU A 1 92 ? -26.492 -4.072 31.525 1.00 92.88 92 LEU A N 1
ATOM 751 C CA . LEU A 1 92 ? -26.343 -3.611 32.907 1.00 92.88 92 LEU A CA 1
ATOM 752 C C . LEU A 1 92 ? -27.575 -2.839 33.388 1.00 92.88 92 LEU A C 1
ATOM 754 O O . LEU A 1 92 ? -28.024 -3.053 34.510 1.00 92.88 92 LEU A O 1
ATOM 758 N N . ALA A 1 93 ? -28.140 -1.961 32.555 1.00 93.62 93 ALA A N 1
ATOM 759 C CA . ALA A 1 93 ? -29.362 -1.234 32.888 1.00 93.62 93 ALA A CA 1
ATOM 760 C C . ALA A 1 93 ? -30.563 -2.180 33.054 1.00 93.62 93 ALA A C 1
ATOM 762 O O . ALA A 1 93 ? -31.305 -2.051 34.025 1.00 93.62 93 ALA A O 1
ATOM 763 N N . ALA A 1 94 ? -30.714 -3.163 32.159 1.00 92.94 94 ALA A N 1
ATOM 764 C CA . ALA A 1 94 ? -31.765 -4.175 32.247 1.00 92.94 94 ALA A CA 1
ATOM 765 C C . ALA A 1 94 ? -31.632 -5.026 33.520 1.00 92.94 94 ALA A C 1
ATOM 767 O O . ALA A 1 94 ? -32.591 -5.125 34.278 1.00 92.94 94 ALA A O 1
ATOM 768 N N . GLN A 1 95 ? -30.432 -5.544 33.814 1.00 92.31 95 GLN A N 1
ATOM 769 C CA . GLN A 1 95 ? -30.180 -6.287 35.053 1.00 92.31 95 GLN A CA 1
ATOM 770 C C . GLN A 1 95 ? -30.447 -5.446 36.301 1.00 92.31 95 GLN A C 1
ATOM 772 O O . GLN A 1 95 ? -31.033 -5.944 37.254 1.00 92.31 95 GLN A O 1
ATOM 777 N N . ARG A 1 96 ? -30.044 -4.169 36.318 1.00 92.44 96 ARG A N 1
ATOM 778 C CA . ARG A 1 96 ? -30.347 -3.277 37.448 1.00 92.44 96 ARG A CA 1
ATOM 779 C C . ARG A 1 96 ? -31.851 -3.114 37.642 1.00 92.44 96 ARG A C 1
ATOM 781 O O . ARG A 1 96 ? -32.312 -3.206 38.771 1.00 92.44 96 ARG A O 1
ATOM 788 N N . SER A 1 97 ? -32.603 -2.912 36.561 1.00 93.44 97 SER A N 1
ATOM 789 C CA . SER A 1 97 ? -34.064 -2.807 36.627 1.00 93.44 97 SER A CA 1
ATOM 790 C C . SER A 1 97 ? -34.711 -4.092 37.142 1.00 93.44 97 SER A C 1
ATOM 792 O O . SER A 1 97 ? -35.643 -4.025 37.936 1.00 93.44 97 SER A O 1
ATOM 794 N N . GLU A 1 98 ? -34.225 -5.253 36.705 1.00 91.75 98 GLU A N 1
ATOM 795 C CA . GLU A 1 98 ? -34.732 -6.558 37.137 1.00 91.75 98 GLU A CA 1
ATOM 796 C C . GLU A 1 98 ? -34.430 -6.818 38.619 1.00 91.75 98 GLU A C 1
ATOM 798 O O . GLU A 1 98 ? -35.304 -7.254 39.364 1.00 91.75 98 GLU A O 1
ATOM 803 N N . VAL A 1 99 ? -33.223 -6.470 39.076 1.00 93.12 99 VAL A N 1
ATOM 804 C CA . VAL A 1 99 ? -32.832 -6.573 40.489 1.00 93.12 99 VAL A CA 1
ATOM 805 C C . VAL A 1 99 ? -33.655 -5.634 41.369 1.00 93.12 99 VAL A C 1
ATOM 807 O O . VAL A 1 99 ? -34.094 -6.050 42.438 1.00 93.12 99 VAL A O 1
ATOM 810 N N . GLU A 1 100 ? -33.885 -4.388 40.953 1.00 93.00 100 GLU A N 1
ATOM 811 C CA . GLU A 1 100 ? -34.724 -3.461 41.723 1.00 93.00 100 GLU A CA 1
ATOM 812 C C . GLU A 1 100 ? -36.186 -3.932 41.778 1.00 93.00 100 GLU A C 1
ATOM 814 O O . GLU A 1 100 ? -36.775 -3.945 42.857 1.00 93.00 100 GLU A O 1
ATOM 819 N N . ALA A 1 101 ? -36.742 -4.440 40.672 1.00 93.25 101 ALA A N 1
ATOM 820 C CA . ALA A 1 101 ? -38.079 -5.036 40.669 1.00 93.25 101 ALA A CA 1
ATOM 821 C C . ALA A 1 101 ? -38.170 -6.275 41.582 1.00 93.25 101 ALA A C 1
ATOM 823 O O . ALA A 1 101 ? -39.140 -6.434 42.325 1.00 93.25 101 ALA A O 1
ATOM 824 N N . ALA A 1 102 ? -37.147 -7.136 41.573 1.00 91.75 102 ALA A N 1
ATOM 825 C CA . ALA A 1 102 ? -37.078 -8.308 42.442 1.00 91.75 102 ALA A CA 1
ATOM 826 C C . ALA A 1 102 ? -36.984 -7.925 43.928 1.00 91.75 102 ALA A C 1
ATOM 828 O O . ALA A 1 102 ? -37.664 -8.528 44.759 1.00 91.75 102 ALA A O 1
ATOM 829 N N . LYS A 1 103 ? -36.192 -6.897 44.267 1.00 92.31 103 LYS A N 1
ATOM 830 C CA . LYS A 1 103 ? -36.132 -6.351 45.631 1.00 92.31 103 LYS A CA 1
ATOM 831 C C . LYS A 1 103 ? -37.482 -5.805 46.069 1.00 92.31 103 LYS A C 1
ATOM 833 O O . LYS A 1 103 ? -37.919 -6.103 47.174 1.00 92.31 103 LYS A O 1
ATOM 838 N N . GLU A 1 104 ? -38.144 -5.018 45.225 1.00 92.38 104 GLU A N 1
ATOM 839 C CA . GLU A 1 104 ? -39.443 -4.430 45.557 1.00 92.38 104 GLU A CA 1
ATOM 840 C C . GLU A 1 104 ? -40.511 -5.516 45.774 1.00 92.38 104 GLU A C 1
ATOM 842 O O . GLU A 1 104 ? -41.297 -5.439 46.720 1.00 92.38 104 GLU A O 1
ATOM 847 N N . ALA A 1 105 ? -40.490 -6.577 44.960 1.00 92.00 105 ALA A N 1
ATOM 848 C CA . ALA A 1 105 ? -41.336 -7.751 45.156 1.00 92.00 105 ALA A CA 1
ATOM 849 C C . ALA A 1 105 ? -41.030 -8.473 46.482 1.00 92.00 105 ALA A C 1
ATOM 851 O O . ALA A 1 105 ? -41.955 -8.790 47.229 1.00 92.00 105 ALA A O 1
ATOM 852 N N . GLN A 1 106 ? -39.751 -8.680 46.816 1.00 91.19 106 GLN A N 1
ATOM 853 C CA . GLN A 1 106 ? -39.349 -9.271 48.098 1.00 91.19 106 GLN A CA 1
ATOM 854 C C . GLN A 1 106 ? -39.758 -8.414 49.297 1.00 91.19 106 GLN A C 1
ATOM 856 O O . GLN A 1 106 ? -40.217 -8.960 50.296 1.00 91.19 106 GLN A O 1
ATOM 861 N N . PHE A 1 107 ? -39.640 -7.087 49.217 1.00 91.50 107 PHE A N 1
ATOM 862 C CA . PHE A 1 107 ? -40.089 -6.203 50.292 1.00 91.50 107 PHE A CA 1
ATOM 863 C C . PHE A 1 107 ? -41.601 -6.290 50.513 1.00 91.50 107 PHE A C 1
ATOM 865 O O . PHE A 1 107 ? -42.029 -6.397 51.662 1.00 91.50 107 PHE A O 1
ATOM 872 N N . LYS A 1 108 ? -42.402 -6.323 49.439 1.00 91.88 108 LYS A N 1
ATOM 873 C CA . LYS A 1 108 ? -43.859 -6.525 49.538 1.00 91.88 108 LYS A CA 1
ATOM 874 C C . LYS A 1 108 ? -44.212 -7.880 50.148 1.00 91.88 108 LYS A C 1
ATOM 876 O O . LYS A 1 108 ? -45.114 -7.960 50.977 1.00 91.88 108 LYS A O 1
ATOM 881 N N . GLU A 1 109 ? -43.484 -8.930 49.777 1.00 90.50 109 GLU A N 1
ATOM 882 C CA . GLU A 1 109 ? -43.677 -10.270 50.335 1.00 90.50 109 GLU A CA 1
ATOM 883 C C . GLU A 1 109 ? -43.334 -10.315 51.834 1.00 90.50 109 GLU A C 1
ATOM 885 O O . GLU A 1 109 ? -44.100 -10.852 52.631 1.00 90.50 109 GLU A O 1
ATOM 890 N N . ILE A 1 110 ? -42.236 -9.676 52.250 1.00 89.94 110 ILE A N 1
ATOM 891 C CA . ILE A 1 110 ? -41.866 -9.554 53.669 1.00 89.94 110 ILE A CA 1
ATOM 892 C C . ILE A 1 110 ? -42.935 -8.778 54.448 1.00 89.94 110 ILE A C 1
ATOM 894 O O . ILE A 1 110 ? -43.296 -9.174 55.554 1.00 89.94 110 ILE A O 1
ATOM 898 N N . GLU A 1 111 ? -43.461 -7.685 53.895 1.00 90.19 111 GLU A N 1
ATOM 899 C CA . GLU A 1 111 ? -44.498 -6.879 54.548 1.00 90.19 111 GLU A CA 1
ATOM 900 C C . GLU A 1 111 ? -45.824 -7.650 54.695 1.00 90.19 111 GLU A C 1
ATOM 902 O O . GLU A 1 111 ? -46.455 -7.621 55.759 1.00 90.19 111 GLU A O 1
ATOM 907 N N . SER A 1 112 ? -46.199 -8.414 53.666 1.00 90.12 112 SER A N 1
ATOM 908 C CA . SER A 1 112 ? -47.302 -9.383 53.690 1.00 90.12 112 SER A CA 1
ATOM 909 C C . SER A 1 112 ? -47.118 -10.407 54.816 1.00 90.12 112 SER A C 1
ATOM 911 O O . SER A 1 112 ? -47.967 -10.511 55.709 1.00 90.12 112 SER A O 1
ATOM 913 N N . GLN A 1 113 ? -45.971 -11.091 54.848 1.00 88.12 113 GLN A N 1
ATOM 914 C CA . GLN A 1 113 ? -45.652 -12.102 55.858 1.00 88.12 113 GLN A CA 1
ATOM 915 C C . GLN A 1 113 ? -45.637 -11.518 57.273 1.00 88.12 113 GLN A C 1
ATOM 917 O O . GLN A 1 113 ? -46.160 -12.132 58.202 1.00 88.12 113 GLN A O 1
ATOM 922 N N . LEU A 1 114 ? -45.109 -10.304 57.450 1.00 87.19 114 LEU A N 1
ATOM 923 C CA . LEU A 1 114 ? -45.115 -9.604 58.733 1.00 87.19 114 LEU A CA 1
ATOM 924 C C . LEU A 1 114 ? -46.544 -9.288 59.199 1.00 87.19 114 LEU A C 1
ATOM 926 O O . LEU A 1 114 ? -46.843 -9.364 60.392 1.00 87.19 114 LEU A O 1
ATOM 930 N N . THR A 1 115 ? -47.430 -8.930 58.269 1.00 87.25 115 THR A N 1
ATOM 931 C CA . THR A 1 115 ? -48.837 -8.633 58.562 1.00 87.25 115 THR A CA 1
ATOM 932 C C . THR A 1 115 ? -49.592 -9.897 58.968 1.00 87.25 115 THR A C 1
ATOM 934 O O . THR A 1 115 ? -50.299 -9.879 59.979 1.00 87.25 115 THR A O 1
ATOM 937 N N . VAL A 1 116 ? -49.380 -11.005 58.249 1.00 88.75 116 VAL A N 1
ATOM 938 C CA . VAL A 1 116 ? -49.939 -12.324 58.588 1.00 88.75 116 VAL A CA 1
ATOM 939 C C . VAL A 1 116 ? -49.435 -12.787 59.954 1.00 88.75 116 VAL A C 1
ATOM 941 O O . VAL A 1 116 ? -50.244 -13.055 60.841 1.00 88.75 116 VAL A O 1
ATOM 944 N N . ALA A 1 117 ? -48.118 -12.768 60.177 1.00 82.94 117 ALA A N 1
ATOM 945 C CA . ALA A 1 117 ? -47.510 -13.172 61.443 1.00 82.94 117 ALA A CA 1
ATOM 946 C C . ALA A 1 117 ? -48.007 -12.321 62.625 1.00 82.94 117 ALA A C 1
ATOM 948 O O . ALA A 1 117 ? -48.296 -12.851 63.695 1.00 82.94 117 ALA A O 1
ATOM 949 N N . ARG A 1 118 ? -48.173 -11.000 62.450 1.00 82.31 118 ARG A N 1
ATOM 950 C CA . ARG A 1 118 ? -48.776 -10.124 63.475 1.00 82.31 118 ARG A CA 1
ATOM 951 C C . ARG A 1 118 ? -50.242 -10.462 63.750 1.00 82.31 118 ARG A C 1
ATOM 953 O O . ARG A 1 118 ? -50.674 -10.347 64.899 1.00 82.31 118 ARG A O 1
ATOM 960 N N . GLY A 1 119 ? -51.005 -10.844 62.726 1.00 83.00 119 GLY A N 1
ATOM 961 C CA . GLY A 1 119 ? -52.385 -11.311 62.866 1.00 83.00 119 GLY A CA 1
ATOM 962 C C . GLY A 1 119 ? -52.471 -12.606 63.675 1.00 83.00 119 GLY A C 1
ATOM 963 O O . GLY A 1 119 ? -53.226 -12.675 64.647 1.00 83.00 119 GLY A O 1
ATOM 964 N N . GLU A 1 120 ? -51.634 -13.587 63.339 1.00 81.69 120 GLU A N 1
ATOM 965 C CA . GLU A 1 120 ? -51.525 -14.854 64.070 1.00 81.69 120 GLU A CA 1
ATOM 966 C C . GLU A 1 120 ? -51.089 -14.640 65.521 1.00 81.69 120 GLU A C 1
ATOM 968 O O . GLU A 1 120 ? -51.735 -15.155 66.435 1.00 81.69 120 GLU A O 1
ATOM 973 N N . LEU A 1 121 ? -50.059 -13.818 65.757 1.00 76.25 121 LEU A N 1
ATOM 974 C CA . LEU A 1 121 ? -49.613 -13.467 67.105 1.00 76.25 121 LEU A CA 1
ATOM 975 C C . LEU A 1 121 ? -50.737 -12.821 67.913 1.00 76.25 121 LEU A C 1
ATOM 977 O O . LEU A 1 121 ? -50.930 -13.215 69.058 1.00 76.25 121 LEU A O 1
ATOM 981 N N . ARG A 1 122 ? -51.518 -11.886 67.349 1.00 75.62 122 ARG A N 1
ATOM 982 C CA . ARG A 1 122 ? -52.681 -11.287 68.040 1.00 75.62 122 ARG A CA 1
ATOM 983 C C . ARG A 1 122 ? -53.741 -12.323 68.406 1.00 75.62 122 ARG A C 1
ATOM 985 O O . ARG A 1 122 ? -54.234 -12.294 69.532 1.00 75.62 122 ARG A O 1
ATOM 992 N N . GLY A 1 123 ? -54.051 -13.255 67.504 1.00 75.69 123 GLY A N 1
ATOM 993 C CA . GLY A 1 123 ? -54.960 -14.370 67.792 1.00 75.69 123 GLY A CA 1
ATOM 994 C C . GLY A 1 123 ? -54.445 -15.243 68.940 1.00 75.69 123 GLY A C 1
ATOM 995 O O . GLY A 1 123 ? -55.167 -15.508 69.904 1.00 75.69 123 GLY A O 1
ATOM 996 N N . GLN A 1 124 ? -53.157 -15.591 68.895 1.00 71.25 124 GLN A N 1
ATOM 997 C CA . GLN A 1 124 ? -52.482 -16.366 69.936 1.00 71.25 124 GLN A CA 1
ATOM 998 C C . GLN A 1 124 ? -52.285 -15.582 71.239 1.00 71.25 124 GLN A C 1
ATOM 1000 O O . GLN A 1 124 ? -52.184 -16.202 72.290 1.00 71.25 124 GLN A O 1
ATOM 1005 N N . THR A 1 125 ? -52.287 -14.244 71.220 1.00 68.75 125 THR A N 1
ATOM 1006 C CA . THR A 1 125 ? -52.085 -13.409 72.419 1.00 68.75 125 THR A CA 1
ATOM 1007 C C . THR A 1 125 ? -53.198 -13.638 73.439 1.00 68.75 125 THR A C 1
ATOM 1009 O O . THR A 1 125 ? -52.924 -13.654 74.633 1.00 68.75 125 THR A O 1
ATOM 1012 N N . SER A 1 126 ? -54.438 -13.873 72.995 1.00 67.31 126 SER A N 1
ATOM 1013 C CA . SER A 1 126 ? -55.557 -14.200 73.892 1.00 67.31 126 SER A CA 1
ATOM 1014 C C . SER A 1 126 ? -55.362 -15.553 74.589 1.00 67.31 126 SER A C 1
ATOM 1016 O O . SER A 1 126 ? -55.515 -15.648 75.805 1.00 67.31 126 SER A O 1
ATOM 1018 N N . ALA A 1 127 ? -54.926 -16.573 73.843 1.00 69.62 127 ALA A N 1
ATOM 1019 C CA . ALA A 1 127 ? -54.611 -17.898 74.367 1.00 69.62 127 ALA A CA 1
ATOM 1020 C C . ALA A 1 127 ? -53.376 -17.869 75.285 1.00 69.62 127 ALA A C 1
ATOM 1022 O O . ALA A 1 127 ? -53.372 -18.506 76.335 1.00 69.62 127 ALA A O 1
ATOM 1023 N N . PHE A 1 128 ? -52.354 -17.081 74.938 1.00 68.75 128 PHE A N 1
ATOM 1024 C CA . PHE A 1 128 ? -51.161 -16.880 75.762 1.00 68.75 128 PHE A CA 1
ATOM 1025 C C . PHE A 1 128 ? -51.482 -16.109 77.049 1.00 68.75 128 PHE A C 1
ATOM 1027 O O . PHE A 1 128 ? -51.000 -16.476 78.118 1.00 68.75 128 PHE A O 1
ATOM 1034 N N . ALA A 1 129 ? -52.324 -15.074 76.971 1.00 69.56 129 ALA A N 1
ATOM 1035 C CA . ALA A 1 129 ? -52.791 -14.314 78.127 1.00 69.56 129 ALA A CA 1
ATOM 1036 C C . ALA A 1 129 ? -53.671 -15.173 79.047 1.00 69.56 129 ALA A C 1
ATOM 1038 O O . ALA A 1 129 ? -53.486 -15.122 80.258 1.00 69.56 129 ALA A O 1
ATOM 1039 N N . ALA A 1 130 ? -54.556 -16.012 78.496 1.00 68.25 130 ALA A N 1
ATOM 1040 C CA . ALA A 1 130 ? -55.346 -16.976 79.264 1.00 68.25 130 ALA A CA 1
ATOM 1041 C C . ALA A 1 130 ? -54.462 -18.050 79.923 1.00 68.25 130 ALA A C 1
ATOM 1043 O O . ALA A 1 130 ? -54.626 -18.342 81.105 1.00 68.25 130 ALA A O 1
ATOM 1044 N N . ALA A 1 131 ? -53.468 -18.583 79.206 1.00 71.12 131 ALA A N 1
ATOM 1045 C CA . ALA A 1 131 ? -52.515 -19.549 79.751 1.00 71.12 131 ALA A CA 1
ATOM 1046 C C . ALA A 1 131 ? -51.623 -18.943 80.851 1.00 71.12 131 ALA A C 1
ATOM 1048 O O . ALA A 1 131 ? -51.347 -19.599 81.858 1.00 71.12 131 ALA A O 1
ATOM 1049 N N . MET A 1 132 ? -51.193 -17.684 80.698 1.00 67.12 132 MET A N 1
ATOM 1050 C CA . MET A 1 132 ? -50.474 -16.957 81.748 1.00 67.12 132 MET A CA 1
ATOM 1051 C C . MET A 1 132 ? -51.375 -16.634 82.941 1.00 67.12 132 MET A C 1
ATOM 1053 O O . MET A 1 132 ? -50.964 -16.866 84.074 1.00 67.12 132 MET A O 1
ATOM 1057 N N . ALA A 1 133 ? -52.603 -16.159 82.715 1.00 66.81 133 ALA A N 1
ATOM 1058 C CA . ALA A 1 133 ? -53.568 -15.892 83.780 1.00 66.81 133 ALA A CA 1
ATOM 1059 C C . ALA A 1 133 ? -53.905 -17.171 84.561 1.00 66.81 133 ALA A C 1
ATOM 1061 O O . ALA A 1 133 ? -53.911 -17.144 85.787 1.00 66.81 133 ALA A O 1
ATOM 1062 N N . GLY A 1 134 ? -54.069 -18.310 83.880 1.00 67.69 134 GLY A N 1
ATOM 1063 C CA . GLY A 1 134 ? -54.261 -19.618 84.512 1.00 67.69 134 GLY A CA 1
ATOM 1064 C C . GLY A 1 134 ? -53.052 -20.079 85.335 1.00 67.69 134 GLY A C 1
ATOM 1065 O O . GLY A 1 134 ? -53.227 -20.622 86.425 1.00 67.69 134 GLY A O 1
ATOM 1066 N N . LYS A 1 135 ? -51.821 -19.811 84.872 1.00 68.25 135 LYS A N 1
ATOM 1067 C CA . LYS A 1 135 ? -50.595 -20.103 85.639 1.00 68.25 13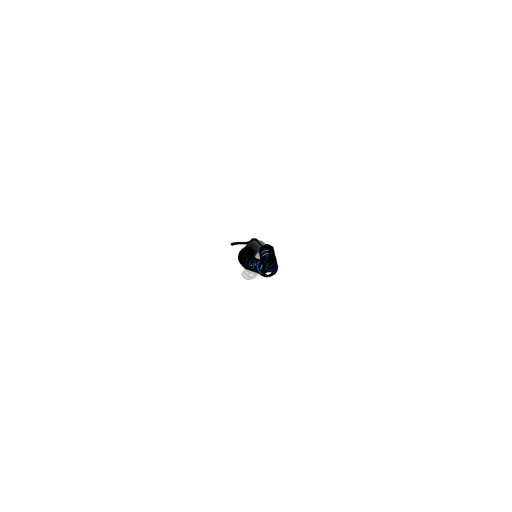5 LYS A CA 1
ATOM 1068 C C . LYS A 1 135 ? -50.385 -19.175 86.840 1.00 68.25 135 LYS A C 1
ATOM 1070 O O . LYS A 1 135 ? -49.855 -19.631 87.846 1.00 68.25 135 LYS A O 1
ATOM 1075 N N . VAL A 1 136 ? -50.774 -17.903 86.746 1.00 64.88 136 VAL A N 1
ATOM 1076 C CA . VAL A 1 136 ? -50.584 -16.902 87.814 1.00 64.88 136 VAL A CA 1
ATOM 1077 C C . VAL A 1 136 ? -51.702 -16.957 88.863 1.00 64.88 136 VAL A C 1
ATOM 1079 O O . VAL A 1 136 ? -51.428 -16.769 90.044 1.00 64.88 136 VAL A O 1
ATOM 1082 N N . LEU A 1 137 ? -52.947 -17.250 88.469 1.00 60.44 137 LEU A N 1
ATOM 1083 C CA . LEU A 1 137 ? -54.108 -17.289 89.374 1.00 60.44 137 LEU A CA 1
ATOM 1084 C C . LEU A 1 137 ? -54.389 -18.677 89.970 1.00 60.44 137 LEU A C 1
ATOM 1086 O O . LEU A 1 137 ? -55.279 -18.810 90.807 1.00 60.44 137 LEU A O 1
ATOM 1090 N N . GLY A 1 138 ? -53.638 -19.713 89.582 1.00 58.12 138 GLY A N 1
ATOM 1091 C CA . GLY A 1 138 ? -53.659 -21.019 90.251 1.00 58.12 138 GLY A CA 1
ATOM 1092 C C . GLY A 1 138 ? -54.999 -21.764 90.200 1.00 58.12 138 GLY A C 1
ATOM 1093 O O . GLY A 1 138 ? -55.197 -22.710 90.962 1.00 58.12 138 GLY A O 1
ATOM 1094 N N . ARG A 1 139 ? -55.932 -21.368 89.325 1.00 56.91 139 ARG A N 1
ATOM 1095 C CA . ARG A 1 139 ? -57.168 -22.113 89.073 1.00 56.91 139 ARG A CA 1
ATOM 1096 C C . ARG A 1 139 ? -57.625 -21.914 87.632 1.00 56.91 139 ARG A C 1
ATOM 1098 O O . ARG A 1 139 ? -57.787 -20.784 87.183 1.00 56.91 139 ARG A O 1
ATOM 1105 N N . ALA A 1 140 ? -57.783 -23.028 86.923 1.00 45.84 140 ALA A N 1
ATOM 1106 C CA . ALA A 1 140 ? -58.246 -23.065 85.544 1.00 45.84 140 ALA A CA 1
ATOM 1107 C C . ALA A 1 140 ? -59.677 -22.510 85.437 1.00 45.84 140 ALA A C 1
ATOM 1109 O O . ALA A 1 140 ? -60.541 -22.888 86.232 1.00 45.84 140 ALA A O 1
ATOM 1110 N N . LEU A 1 141 ? -59.891 -21.627 84.461 1.00 48.16 141 LEU A N 1
ATOM 1111 C CA . LEU A 1 141 ? -61.186 -21.385 83.827 1.00 48.16 141 LEU A CA 1
ATOM 1112 C C . LEU A 1 141 ? -61.169 -22.101 82.479 1.00 48.16 141 LEU A C 1
ATOM 1114 O O . LEU A 1 141 ? -60.129 -21.978 81.789 1.00 48.16 141 LEU A O 1
#

Sequence (141 aa):
MITIDMTMLLHIINILLLAVILNIVLYRPILNILDQRREKISTLNRDIESFEKNRQARLDEFEHKLQAARNQAKNEFEALRSATQTASNKRLAAQRSEVEAAKEAQFKEIESQLTVARGELRGQTSAFAAAMAGKVLGRAL

Foldseek 3Di:
DDDPDPVVVVVVVVVVVVVVVCCVPPVVVVVVVVVVVVVVVVVVVVVVVVVVVVVVVVVVVVVVVVVVVVVVVVVVVVVVVVVVVVVVVVVVVVVVVVVVVVVVVVVVVVVVVVVVVVVVVVVCVVVVVLVVCCVVVVHHD

Secondary structure (DSSP, 8-state):
-----HHHHHHHHHHHHHHHHHIIIIIHHHHHHHHHHHHHHHHHHHHHHHHHHHHHHHHHHHHHHHHHHHHHHHHHHHHHHHHHHHHHHHHHHHHHHHHHHHHHHHHHHHHHHHHHHHHHHHHHHHHHHHHHHHHHHSS--

pLDDT: mean 87.32, std 11.33, range [45.25, 95.75]